Protein AF-A0A9Q1F6H0-F1 (afdb_monomer_lite)

pLDDT: mean 74.39, std 18.31, range [43.69, 97.19]

Sequence (162 aa):
MSTASRCYRTVERERTSVEGHKALSRVLGQGQSEMTEEPSTSRLALPQIPEESLQEKINRLLQEDDTTTTSEKKFTETEKKMIATVWRNVISSGVISKTRIREEAEERKAGKVILDSHGPERVMNRIKYERRKGKHRCVSKSLSIYTAPHQVYTRVVCRRAF

Structure (mmCIF, N/CA/C/O backbone):
data_AF-A0A9Q1F6H0-F1
#
_entry.id   AF-A0A9Q1F6H0-F1
#
loop_
_atom_site.group_PDB
_atom_site.id
_atom_site.type_symbol
_atom_site.label_atom_id
_atom_site.label_alt_id
_atom_site.label_comp_id
_atom_site.label_asym_id
_atom_site.label_entity_id
_atom_site.label_seq_id
_atom_site.pdbx_PDB_ins_code
_atom_site.Cartn_x
_atom_site.Cartn_y
_atom_site.Cartn_z
_atom_site.occupancy
_atom_site.B_iso_or_equiv
_atom_site.auth_seq_id
_atom_site.auth_comp_id
_atom_site.auth_asym_id
_atom_site.auth_atom_id
_atom_site.pdbx_PDB_model_num
ATOM 1 N N . MET A 1 1 ? -20.444 -16.380 24.106 1.00 52.81 1 MET A N 1
ATOM 2 C CA . MET A 1 1 ? -20.223 -17.141 22.852 1.00 52.81 1 MET A CA 1
ATOM 3 C C . MET A 1 1 ? -18.911 -17.893 22.984 1.00 52.81 1 MET A C 1
ATOM 5 O O . MET A 1 1 ? -17.888 -17.246 23.162 1.00 52.81 1 MET A O 1
ATOM 9 N N . SER A 1 2 ? -18.952 -19.225 22.972 1.00 64.44 2 SER A N 1
ATOM 10 C CA . SER A 1 2 ? -17.762 -20.076 23.119 1.00 64.44 2 SER A CA 1
ATOM 11 C C . SER A 1 2 ? -16.946 -20.120 21.820 1.00 64.44 2 SER A C 1
ATOM 13 O O . SER A 1 2 ? -17.507 -20.004 20.727 1.00 64.44 2 SER A O 1
ATOM 15 N N . THR A 1 3 ? -15.627 -20.296 21.930 1.00 69.69 3 THR A N 1
ATOM 16 C CA . THR A 1 3 ? -14.706 -20.503 20.798 1.00 69.69 3 THR A CA 1
ATOM 17 C C . THR A 1 3 ? -15.126 -21.693 19.934 1.00 69.69 3 THR A C 1
ATOM 19 O O . THR A 1 3 ? -15.052 -21.605 18.709 1.00 69.69 3 THR A O 1
ATOM 22 N N . ALA A 1 4 ? -15.692 -22.740 20.544 1.00 60.03 4 ALA A N 1
ATOM 23 C CA . ALA A 1 4 ? -16.231 -23.906 19.845 1.00 60.03 4 ALA A CA 1
ATOM 24 C C . ALA A 1 4 ? -17.346 -23.531 18.851 1.00 60.03 4 ALA A C 1
ATOM 26 O O . ALA A 1 4 ? -17.286 -23.903 17.682 1.00 60.03 4 ALA A O 1
ATOM 27 N N . SER A 1 5 ? -18.317 -22.704 19.260 1.00 57.09 5 SER A N 1
ATOM 28 C CA . SER A 1 5 ? -19.407 -22.253 18.376 1.00 57.09 5 SER A CA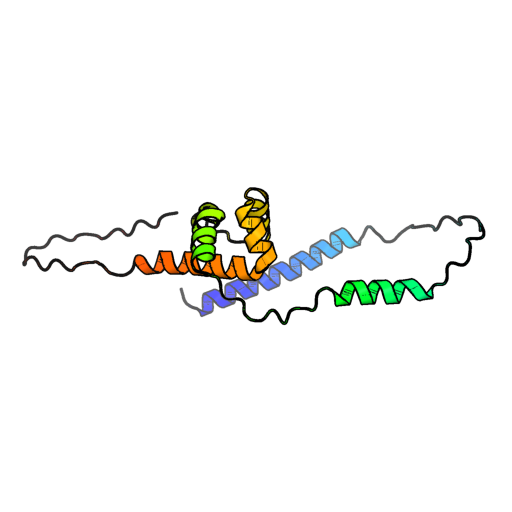 1
ATOM 29 C C . SER A 1 5 ? -18.911 -21.418 17.191 1.00 57.09 5 SER A C 1
ATOM 31 O O . SER A 1 5 ? -19.600 -21.312 16.178 1.00 57.09 5 SER A O 1
ATOM 33 N N . ARG A 1 6 ? -17.727 -20.805 17.307 1.00 53.62 6 ARG A N 1
ATOM 34 C CA . ARG A 1 6 ? -17.112 -20.031 16.226 1.00 53.62 6 ARG A CA 1
ATOM 35 C C . ARG A 1 6 ? -16.487 -20.945 15.169 1.00 53.62 6 A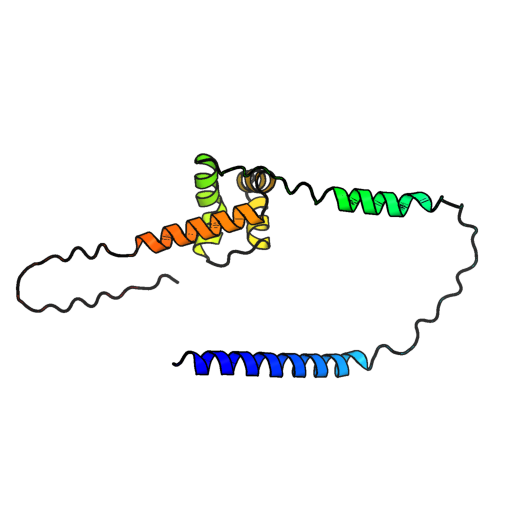RG A C 1
ATOM 37 O O . ARG A 1 6 ? -16.668 -20.663 13.990 1.00 53.62 6 ARG A O 1
ATOM 44 N N . CYS A 1 7 ? -15.842 -22.039 15.586 1.00 63.50 7 CYS A N 1
ATOM 45 C CA . CYS A 1 7 ? -15.267 -23.035 14.675 1.00 63.50 7 CYS A CA 1
ATOM 46 C C . CYS A 1 7 ? -16.336 -23.818 13.898 1.00 63.50 7 CYS A C 1
ATOM 48 O O . CYS A 1 7 ? -16.164 -24.059 12.707 1.00 63.50 7 CYS A O 1
ATOM 50 N N . TYR A 1 8 ? -17.469 -24.163 14.519 1.00 58.56 8 TYR A N 1
ATOM 51 C CA . TYR A 1 8 ? -18.541 -24.874 13.804 1.00 58.56 8 TYR A CA 1
ATOM 52 C C . TYR A 1 8 ? -19.141 -24.038 12.661 1.00 58.56 8 TYR A C 1
ATOM 54 O O . TYR A 1 8 ? -19.343 -24.542 11.559 1.00 58.56 8 TYR A O 1
ATOM 62 N N . ARG A 1 9 ? -19.318 -22.726 12.871 1.00 61.22 9 ARG A N 1
ATOM 63 C CA . ARG A 1 9 ? -19.857 -21.819 11.841 1.00 61.22 9 ARG A CA 1
ATOM 64 C C . ARG A 1 9 ? -18.936 -21.630 10.634 1.00 61.22 9 ARG A C 1
ATOM 66 O O . ARG A 1 9 ? -19.424 -21.329 9.547 1.00 61.22 9 ARG A O 1
ATOM 73 N N . THR A 1 10 ? -17.619 -21.751 10.804 1.00 64.88 10 THR A N 1
ATOM 74 C CA . THR A 1 10 ? -16.676 -21.660 9.678 1.00 64.88 10 THR A CA 1
ATOM 75 C C . THR A 1 10 ? -16.692 -22.927 8.827 1.00 64.88 10 THR A C 1
ATOM 77 O O . THR A 1 10 ? -16.696 -22.820 7.606 1.00 64.88 10 THR A O 1
ATOM 80 N N . VAL A 1 11 ? -16.821 -24.104 9.448 1.00 64.75 11 VAL A N 1
ATOM 81 C CA . VAL A 1 11 ? -16.865 -25.390 8.729 1.00 64.75 11 VAL A CA 1
ATOM 82 C C . VAL A 1 11 ? -18.145 -25.535 7.894 1.00 64.75 11 VAL A C 1
ATOM 84 O O . VAL A 1 11 ? -18.088 -25.985 6.751 1.00 64.75 11 VAL A O 1
ATOM 87 N N . GLU A 1 12 ? -19.300 -25.101 8.407 1.00 64.56 12 GLU A N 1
ATOM 88 C CA . GLU A 1 12 ? -20.559 -25.119 7.639 1.00 64.56 12 GLU A CA 1
ATOM 89 C C . GLU A 1 12 ? -20.528 -24.175 6.424 1.00 64.56 12 GLU A C 1
ATOM 91 O O . GLU A 1 12 ? -21.061 -24.502 5.359 1.00 64.56 12 GLU A O 1
ATOM 96 N N . ARG A 1 13 ? -19.847 -23.025 6.539 1.00 69.19 13 ARG A N 1
ATOM 97 C CA . ARG A 1 13 ? -19.651 -22.097 5.411 1.00 69.19 13 ARG A CA 1
ATOM 98 C C . ARG A 1 13 ? -18.757 -22.675 4.320 1.00 69.19 13 ARG A C 1
ATOM 100 O O . ARG A 1 13 ? -19.030 -22.463 3.143 1.00 69.19 13 ARG A O 1
ATOM 107 N N . GLU A 1 14 ? -17.703 -23.398 4.685 1.00 69.19 14 GLU A N 1
ATOM 108 C CA . GLU A 1 14 ? -16.827 -24.030 3.694 1.00 69.19 14 GLU A CA 1
ATOM 109 C C . GLU A 1 14 ? -17.545 -25.158 2.948 1.00 69.19 14 GLU A C 1
ATOM 111 O O . GLU A 1 14 ? -17.470 -25.216 1.721 1.00 69.19 14 GLU A O 1
ATOM 116 N N . ARG A 1 15 ? -18.324 -25.993 3.652 1.00 76.94 15 ARG A N 1
ATOM 117 C CA . ARG A 1 15 ? -19.117 -27.060 3.015 1.00 76.94 15 ARG A CA 1
ATOM 118 C C . ARG A 1 15 ? -20.127 -26.513 2.008 1.00 76.94 15 ARG A C 1
ATOM 120 O O . ARG A 1 15 ? -20.150 -26.957 0.863 1.00 76.94 15 ARG A O 1
ATOM 127 N N . THR A 1 16 ? -20.896 -25.502 2.408 1.00 82.75 16 THR A N 1
ATOM 128 C CA . THR A 1 16 ? -21.901 -24.872 1.533 1.00 82.75 16 THR A CA 1
ATOM 129 C C . THR A 1 16 ? -21.272 -24.153 0.333 1.00 82.75 16 THR A C 1
ATOM 131 O O . THR A 1 16 ? -21.835 -24.183 -0.760 1.00 82.75 16 THR A O 1
ATOM 134 N N . SER A 1 17 ? -20.075 -23.575 0.488 1.00 80.88 17 SER A N 1
ATOM 135 C CA . SER A 1 17 ? -19.323 -22.956 -0.614 1.00 80.88 17 SER A CA 1
ATOM 136 C C . SER A 1 17 ? -18.864 -23.981 -1.662 1.00 80.88 17 SER A C 1
ATOM 138 O O . SER A 1 17 ? -19.041 -23.771 -2.864 1.00 80.88 17 SER A O 1
ATOM 140 N N . VAL A 1 18 ? -18.326 -25.125 -1.221 1.00 76.88 18 VAL A N 1
ATOM 141 C CA . VAL A 1 18 ? -17.864 -26.195 -2.124 1.00 76.88 18 VAL A CA 1
ATOM 142 C C . VAL A 1 18 ? -19.033 -26.831 -2.880 1.00 76.88 18 VAL A C 1
ATOM 144 O O . VAL A 1 18 ? -18.920 -27.098 -4.078 1.00 76.88 18 VAL A O 1
ATOM 147 N N . GLU A 1 19 ? -20.166 -27.054 -2.211 1.00 83.19 19 GLU A N 1
ATOM 148 C CA . GLU A 1 19 ? -21.383 -27.566 -2.853 1.00 83.19 19 GLU A CA 1
ATOM 149 C C . GLU A 1 19 ? -21.955 -26.571 -3.871 1.00 83.19 19 GLU A C 1
ATOM 151 O O . GLU A 1 19 ? -22.278 -26.967 -4.993 1.00 83.19 19 GLU A O 1
ATOM 156 N N . GLY A 1 20 ? -21.986 -25.277 -3.535 1.00 85.81 20 GLY A N 1
ATOM 157 C CA . GLY A 1 20 ? -22.416 -24.218 -4.449 1.00 85.81 20 GLY A CA 1
ATOM 158 C C . GLY A 1 20 ? -21.538 -24.116 -5.699 1.00 85.81 20 GLY A C 1
ATOM 159 O O . GLY A 1 20 ? -22.057 -24.030 -6.812 1.00 85.81 20 GLY A O 1
ATOM 160 N N . HIS A 1 21 ? -20.213 -24.204 -5.546 1.00 81.12 21 HIS A N 1
ATOM 161 C CA . HIS A 1 21 ? -19.297 -24.184 -6.687 1.00 81.12 21 HIS A CA 1
ATOM 162 C C . HIS A 1 21 ? -19.490 -25.402 -7.602 1.00 81.12 21 HIS A C 1
ATOM 164 O O . HIS A 1 21 ? -19.582 -25.246 -8.817 1.00 81.12 21 HIS A O 1
ATOM 170 N N . LYS A 1 22 ? -19.646 -26.609 -7.036 1.00 81.25 22 LYS A N 1
ATOM 171 C CA . LYS A 1 22 ? -19.945 -27.819 -7.823 1.00 81.25 22 LYS A CA 1
ATOM 172 C C . LYS A 1 22 ? -21.272 -27.711 -8.576 1.00 81.25 22 LYS A C 1
ATOM 174 O O . LYS A 1 22 ? -21.352 -28.171 -9.713 1.00 81.25 22 LYS A O 1
ATOM 179 N N . ALA A 1 23 ? -22.300 -27.122 -7.964 1.00 85.94 23 ALA A N 1
ATOM 180 C CA . ALA A 1 23 ? -23.588 -26.902 -8.615 1.00 85.94 23 ALA A CA 1
ATOM 181 C C . ALA A 1 23 ? -23.468 -25.915 -9.788 1.00 85.94 23 ALA A C 1
ATOM 183 O O . ALA A 1 23 ? -23.945 -26.210 -10.882 1.00 85.94 23 ALA A O 1
ATOM 184 N N . LEU A 1 24 ? -22.760 -24.797 -9.597 1.00 83.69 24 LEU A N 1
ATOM 185 C CA . LEU A 1 24 ? -22.513 -23.811 -10.655 1.00 83.69 24 LEU A CA 1
ATOM 186 C C . LEU A 1 24 ? -21.705 -24.393 -11.819 1.00 83.69 24 LEU A C 1
ATOM 188 O O . LEU A 1 24 ? -22.065 -24.174 -12.973 1.00 83.69 24 LEU A O 1
ATOM 192 N N . SER A 1 25 ? -20.673 -25.191 -11.539 1.00 80.19 25 SER A N 1
ATOM 193 C CA . SER A 1 25 ? -19.884 -25.843 -12.590 1.00 80.19 25 SER A CA 1
ATOM 194 C C . SER A 1 25 ? -20.701 -26.845 -13.409 1.00 80.19 25 SER A C 1
ATOM 196 O O . SER A 1 25 ? -20.442 -26.993 -14.598 1.00 80.19 25 SER A O 1
ATOM 198 N N . ARG A 1 26 ? -21.717 -27.503 -12.828 1.00 82.31 26 ARG A N 1
ATOM 199 C CA . ARG A 1 26 ? -22.641 -28.356 -13.602 1.00 82.31 26 ARG A CA 1
ATOM 200 C C . ARG A 1 26 ? -23.550 -27.541 -14.517 1.00 82.31 26 ARG A C 1
ATOM 202 O O . ARG A 1 26 ? -23.740 -27.934 -15.660 1.00 82.31 26 ARG A O 1
ATOM 209 N N . VAL A 1 27 ? -24.080 -26.420 -14.026 1.00 83.25 27 VAL A N 1
ATOM 210 C CA . VAL A 1 27 ? -24.973 -25.544 -14.805 1.00 83.25 27 VAL A CA 1
ATOM 211 C C . VAL A 1 27 ? -24.225 -24.883 -15.965 1.00 83.25 27 VAL A C 1
ATOM 213 O O . VAL A 1 27 ? -24.758 -24.793 -17.064 1.00 83.25 27 VAL A O 1
ATOM 216 N N . LEU A 1 28 ? -22.982 -24.451 -15.741 1.00 78.56 28 LEU A N 1
ATOM 217 C CA . LEU A 1 28 ? -22.178 -23.772 -16.761 1.00 78.56 28 LEU A CA 1
ATOM 218 C C . LEU A 1 28 ? -21.431 -24.745 -17.690 1.00 78.56 28 LEU A C 1
ATOM 220 O O . LEU A 1 28 ? -21.179 -24.414 -18.844 1.00 78.56 28 LEU A O 1
ATOM 224 N N . GLY A 1 29 ? -21.090 -25.946 -17.214 1.00 66.12 29 GLY A N 1
ATOM 225 C CA . GLY A 1 29 ? -20.321 -26.939 -17.970 1.00 66.12 29 GLY A CA 1
ATOM 226 C C . GLY A 1 29 ? -21.120 -27.744 -19.000 1.00 66.12 29 GLY A C 1
ATOM 227 O O . GLY A 1 29 ? -20.518 -28.410 -19.834 1.00 66.12 29 GLY A O 1
ATOM 228 N N . GLN A 1 30 ? -22.456 -27.686 -18.986 1.00 59.78 30 GLN A N 1
ATOM 229 C CA . GLN A 1 30 ? -23.304 -28.420 -19.940 1.00 59.78 30 GLN A CA 1
ATOM 230 C C . GLN A 1 30 ? -23.449 -27.745 -21.320 1.00 59.78 30 GLN A C 1
ATOM 232 O O . GLN A 1 30 ? -24.178 -28.262 -22.159 1.00 59.78 30 GLN A O 1
ATOM 237 N N . GLY A 1 31 ? -22.758 -26.627 -21.585 1.00 57.44 31 GLY A N 1
ATOM 238 C CA . GLY A 1 31 ? -22.948 -25.831 -22.808 1.00 57.44 31 GLY A CA 1
ATOM 239 C C . GLY A 1 31 ? -21.741 -25.652 -23.739 1.00 57.44 31 GLY A C 1
ATOM 240 O O . GLY A 1 31 ? -21.860 -24.883 -24.685 1.00 57.44 31 GLY A O 1
ATOM 241 N N . GLN A 1 32 ? -20.585 -26.286 -23.497 1.00 53.91 32 GLN A N 1
ATOM 242 C CA . GLN A 1 32 ? -19.368 -26.077 -24.318 1.00 53.91 32 GLN A CA 1
ATOM 243 C C . GLN A 1 32 ? -18.694 -27.374 -24.783 1.00 53.91 32 GLN A C 1
ATOM 245 O O . GLN A 1 32 ? -17.473 -27.497 -24.803 1.00 53.91 32 GLN A O 1
ATOM 250 N N . SER A 1 33 ? -19.499 -28.355 -25.172 1.00 55.38 33 SER A N 1
ATOM 251 C CA . SER A 1 33 ? -19.033 -29.544 -25.881 1.00 55.38 33 SER A CA 1
ATOM 252 C C . SER A 1 33 ? -19.785 -29.645 -27.201 1.00 55.38 33 SER A C 1
ATOM 254 O O . SER A 1 33 ? -20.614 -30.530 -27.346 1.00 55.38 33 SER A O 1
ATOM 256 N N . GLU A 1 34 ? -19.543 -28.722 -28.131 1.00 60.09 34 GLU A N 1
ATOM 257 C CA . GLU A 1 34 ? -19.660 -29.007 -29.565 1.00 60.09 34 GLU A CA 1
ATOM 258 C C . GLU A 1 34 ? -19.216 -27.809 -30.409 1.00 60.09 34 GLU A C 1
ATOM 260 O O . GLU A 1 34 ? -19.646 -26.680 -30.196 1.00 60.09 34 GLU A O 1
ATOM 265 N N . MET A 1 35 ? -18.376 -28.123 -31.397 1.00 52.25 35 MET A N 1
ATOM 266 C CA . MET A 1 35 ? -18.006 -27.306 -32.555 1.00 52.25 35 MET A CA 1
ATOM 267 C C . MET A 1 35 ? -17.083 -26.107 -32.312 1.00 52.25 35 MET A C 1
ATOM 269 O O . MET A 1 35 ? -17.492 -24.951 -32.362 1.00 52.25 35 MET A O 1
ATOM 273 N N . THR A 1 36 ? -15.782 -26.391 -32.244 1.00 43.69 36 THR A N 1
ATOM 274 C CA . THR A 1 36 ? -14.819 -25.525 -32.936 1.00 43.69 36 THR A CA 1
ATOM 275 C C . THR A 1 36 ? -14.236 -26.339 -34.081 1.00 43.69 36 THR A C 1
ATOM 277 O O . THR A 1 36 ? -13.250 -27.053 -33.917 1.00 43.69 36 THR A O 1
ATOM 280 N N . GLU A 1 37 ? -14.923 -26.300 -35.223 1.00 49.22 37 GLU A N 1
ATOM 281 C CA . GLU A 1 37 ? -14.344 -26.726 -36.491 1.00 49.22 37 GLU A CA 1
ATOM 282 C C . GLU A 1 37 ? -13.148 -25.824 -36.797 1.00 49.22 37 GLU A C 1
ATOM 284 O O . GLU A 1 37 ? -13.260 -24.597 -36.814 1.00 49.22 37 GLU A O 1
ATOM 289 N N . GLU A 1 38 ? -11.993 -26.443 -37.007 1.00 55.75 38 GLU A N 1
ATOM 290 C CA . GLU A 1 38 ? -10.809 -25.775 -37.524 1.00 55.75 38 GLU A CA 1
ATOM 291 C C . GLU A 1 38 ? -11.053 -25.334 -38.976 1.00 55.75 38 GLU A C 1
ATOM 293 O O . GLU A 1 38 ? -11.236 -26.188 -39.852 1.00 55.75 38 GLU A O 1
ATOM 298 N N . PRO A 1 39 ? -11.000 -24.030 -39.302 1.00 54.97 39 PRO A N 1
ATOM 299 C CA . PRO A 1 39 ? -10.874 -23.625 -40.687 1.00 54.97 39 PRO A CA 1
ATOM 300 C C . PRO A 1 39 ? -9.476 -24.008 -41.178 1.00 54.97 39 PRO A C 1
ATOM 302 O O . PRO A 1 39 ? -8.459 -23.434 -40.778 1.00 54.97 39 PRO A O 1
ATOM 305 N N . SER A 1 40 ? -9.457 -24.983 -42.088 1.00 56.84 40 SER A N 1
ATOM 306 C CA . SER A 1 40 ? -8.309 -25.371 -42.905 1.00 56.84 40 SER A CA 1
ATOM 307 C C . SER A 1 40 ? -7.812 -24.151 -43.678 1.00 56.84 40 SER A C 1
ATOM 309 O O . SER A 1 40 ? -8.279 -23.846 -44.775 1.00 56.84 40 SER A O 1
ATOM 311 N N . THR A 1 41 ? -6.890 -23.410 -43.072 1.00 49.66 41 THR A N 1
ATOM 312 C CA . THR A 1 41 ? -6.331 -22.202 -43.664 1.00 49.66 41 THR A CA 1
ATOM 313 C C . THR A 1 41 ? -5.116 -22.613 -44.488 1.00 49.66 41 THR A C 1
ATOM 315 O O . THR A 1 41 ? -4.123 -23.118 -43.967 1.00 49.66 41 THR A O 1
ATOM 318 N N . SER A 1 42 ? -5.254 -22.449 -45.803 1.00 54.88 42 SER A N 1
ATOM 319 C CA . SER A 1 42 ? -4.245 -22.661 -46.836 1.00 54.88 42 SER A CA 1
ATOM 320 C C . SER A 1 42 ? -2.827 -22.288 -46.409 1.00 54.88 42 SER A C 1
ATOM 322 O O . SER A 1 42 ? -2.552 -21.162 -45.995 1.00 54.88 42 SER A O 1
ATOM 324 N N . ARG A 1 43 ? -1.919 -23.247 -46.624 1.00 52.78 43 ARG A N 1
ATOM 325 C CA . ARG A 1 43 ? -0.460 -23.110 -46.591 1.00 52.78 43 ARG A CA 1
ATOM 326 C C . ARG A 1 43 ? 0.002 -21.903 -47.417 1.00 52.78 43 ARG A C 1
ATOM 328 O O . ARG A 1 43 ? 0.176 -22.008 -48.629 1.00 52.78 43 ARG A O 1
ATOM 335 N N . LEU A 1 44 ? 0.282 -20.793 -46.745 1.00 53.19 44 LEU A N 1
ATOM 336 C CA . LEU A 1 44 ? 1.272 -19.821 -47.194 1.00 53.19 44 LEU A CA 1
ATOM 337 C C . LEU A 1 44 ? 2.565 -20.109 -46.432 1.00 53.19 44 LEU A C 1
ATOM 339 O O . LEU A 1 44 ? 2.568 -20.198 -45.206 1.00 53.19 44 LEU A O 1
ATOM 343 N N . ALA A 1 45 ? 3.645 -20.331 -47.181 1.00 55.88 45 ALA A N 1
ATOM 344 C CA . ALA A 1 45 ? 4.966 -20.625 -46.648 1.00 55.88 45 ALA A CA 1
ATOM 345 C C . ALA A 1 45 ? 5.455 -19.450 -45.788 1.00 55.88 45 ALA A C 1
ATOM 347 O O . ALA A 1 45 ? 5.840 -18.402 -46.306 1.00 55.88 45 ALA A O 1
ATOM 348 N N . LEU A 1 46 ? 5.407 -19.629 -44.467 1.00 52.69 46 LEU A N 1
ATOM 349 C CA . LEU A 1 46 ? 6.025 -18.727 -43.506 1.00 52.69 46 LEU A CA 1
ATOM 350 C C . LEU A 1 46 ? 7.552 -18.907 -43.550 1.00 52.69 46 LEU A C 1
ATOM 352 O O . LEU A 1 46 ? 8.027 -20.047 -43.579 1.00 52.69 46 LEU A O 1
ATOM 356 N N . PRO A 1 47 ? 8.332 -17.812 -43.544 1.00 58.53 47 PRO A N 1
ATOM 357 C CA . PRO A 1 47 ? 9.775 -17.884 -43.377 1.00 58.53 47 PRO A CA 1
ATOM 358 C C . PRO A 1 47 ? 10.095 -18.546 -42.033 1.00 58.53 47 PRO A C 1
ATOM 360 O O . PRO A 1 47 ? 9.522 -18.183 -41.006 1.00 58.53 47 PRO A O 1
ATOM 363 N N . GLN A 1 48 ? 11.000 -19.526 -42.047 1.00 55.00 48 GLN A N 1
ATOM 364 C CA . GLN A 1 48 ? 11.518 -20.173 -40.843 1.00 55.00 48 GLN A CA 1
ATOM 365 C C . GLN A 1 48 ? 12.242 -19.128 -39.986 1.00 55.00 48 GLN A C 1
ATOM 367 O O . GLN A 1 48 ? 13.392 -18.777 -40.246 1.00 55.00 48 GLN A O 1
ATOM 372 N N . ILE A 1 49 ? 11.548 -18.603 -38.979 1.00 63.69 49 ILE A N 1
ATOM 373 C CA . ILE A 1 49 ? 12.165 -17.831 -37.904 1.00 63.69 49 ILE A CA 1
ATOM 374 C C . ILE A 1 49 ? 12.723 -18.867 -36.917 1.00 63.69 49 ILE A C 1
ATOM 376 O O . ILE A 1 49 ? 11.959 -19.725 -36.476 1.00 63.69 49 ILE A O 1
ATOM 380 N N . PRO A 1 50 ? 14.027 -18.841 -36.592 1.00 63.97 50 PRO A N 1
ATOM 381 C CA . PRO A 1 50 ? 14.636 -19.830 -35.709 1.00 63.97 50 PRO A CA 1
ATOM 382 C C . PRO A 1 50 ? 13.948 -19.829 -34.333 1.00 63.97 50 PRO A C 1
ATOM 384 O O . PRO A 1 50 ? 13.928 -18.814 -33.635 1.00 63.97 50 PRO A O 1
ATOM 387 N N . GLU A 1 51 ? 13.379 -20.977 -33.953 1.00 64.00 51 GLU A N 1
ATOM 388 C CA . GLU A 1 51 ? 12.611 -21.189 -32.712 1.00 64.00 51 GLU A CA 1
ATOM 389 C C . GLU A 1 51 ? 13.457 -21.075 -31.429 1.00 64.00 51 GLU A C 1
ATOM 391 O O . GLU A 1 51 ? 12.916 -21.045 -30.324 1.00 64.00 51 GLU A O 1
ATOM 396 N N . GLU A 1 52 ? 14.777 -20.924 -31.542 1.00 59.91 52 GLU A N 1
ATOM 397 C CA . GLU A 1 52 ? 15.693 -20.897 -30.395 1.00 59.91 52 GLU A CA 1
ATOM 398 C C . GLU A 1 52 ? 15.619 -19.612 -29.539 1.00 59.91 52 GLU A C 1
ATOM 400 O O . GLU A 1 52 ? 16.235 -19.542 -28.481 1.00 59.91 52 GLU A O 1
ATOM 405 N N . SER A 1 53 ? 14.830 -18.596 -29.918 1.00 63.09 53 SER A N 1
ATOM 406 C CA . SER A 1 53 ? 14.822 -17.296 -29.218 1.00 63.09 53 SER A CA 1
ATOM 407 C C . SER A 1 53 ? 13.699 -17.099 -28.183 1.00 63.09 53 SER A C 1
ATOM 409 O O . SER A 1 53 ? 13.801 -16.210 -27.334 1.00 63.09 53 SER A O 1
ATOM 411 N N . LEU A 1 54 ? 12.622 -17.893 -28.200 1.00 69.19 54 LEU A N 1
ATOM 412 C CA . LEU A 1 54 ? 11.465 -17.639 -27.321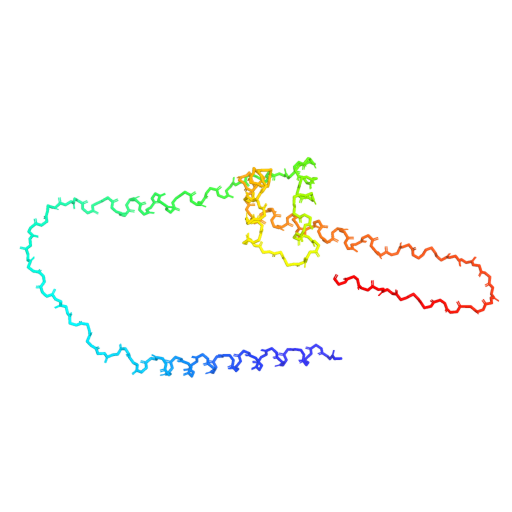 1.00 69.19 54 LEU A CA 1
ATOM 413 C C . LEU A 1 54 ? 11.687 -18.113 -25.880 1.00 69.19 54 LEU A C 1
ATOM 415 O O . LEU A 1 54 ? 11.363 -17.378 -24.945 1.00 69.19 54 LEU A O 1
ATOM 419 N N . GLN A 1 55 ? 12.305 -19.281 -25.685 1.00 69.75 55 GLN A N 1
ATOM 420 C CA . GLN A 1 55 ? 12.603 -19.804 -24.347 1.00 69.75 55 GLN A CA 1
ATOM 421 C C . GLN A 1 55 ? 13.597 -18.900 -23.597 1.00 69.75 55 GLN A C 1
ATOM 423 O O . GLN A 1 55 ? 13.441 -18.643 -22.405 1.00 69.75 55 GLN A O 1
ATOM 428 N N . GLU A 1 56 ? 14.588 -18.353 -24.307 1.00 74.19 56 GLU A N 1
ATOM 429 C CA . GLU A 1 56 ? 15.577 -17.440 -23.730 1.00 74.19 56 GLU A CA 1
ATOM 430 C C . GLU A 1 56 ? 14.956 -16.082 -23.358 1.00 74.19 56 GLU A C 1
ATOM 432 O O . GLU A 1 56 ? 15.301 -15.498 -22.332 1.00 74.19 56 GLU A O 1
ATOM 437 N N . LYS A 1 57 ? 13.968 -15.607 -24.130 1.00 76.00 57 LYS A N 1
ATOM 438 C CA . LYS A 1 57 ? 13.194 -14.396 -23.807 1.00 76.00 57 LYS A CA 1
ATOM 439 C C . LYS A 1 57 ? 12.304 -14.582 -22.579 1.00 76.00 57 LYS A C 1
ATOM 441 O O . LYS A 1 57 ? 12.207 -13.666 -21.766 1.00 76.00 57 LYS A O 1
ATOM 446 N N . ILE A 1 58 ? 11.696 -15.760 -22.423 1.00 78.56 58 ILE A N 1
ATOM 447 C CA . ILE A 1 58 ? 10.897 -16.114 -21.240 1.00 78.56 58 ILE A CA 1
ATOM 448 C C . ILE A 1 58 ? 11.795 -16.212 -19.999 1.00 78.56 58 ILE A C 1
ATOM 450 O O . ILE A 1 58 ? 11.450 -15.662 -18.958 1.00 78.56 58 ILE A O 1
ATOM 454 N N . ASN A 1 59 ? 12.980 -16.817 -20.116 1.00 76.62 59 ASN A N 1
ATOM 455 C CA . ASN A 1 59 ? 13.932 -16.908 -19.006 1.00 76.62 59 ASN A CA 1
ATOM 456 C C . ASN A 1 59 ? 14.508 -15.540 -18.605 1.00 76.62 59 ASN A C 1
ATOM 458 O O . ASN A 1 59 ? 14.695 -15.293 -17.417 1.00 76.62 59 ASN A O 1
ATOM 462 N N . ARG A 1 60 ? 14.727 -14.624 -19.562 1.00 73.19 60 ARG A N 1
ATOM 463 C CA . ARG A 1 60 ? 15.108 -13.231 -19.260 1.00 73.19 60 ARG A CA 1
ATOM 464 C C . ARG A 1 60 ? 13.980 -12.459 -18.572 1.00 73.19 60 ARG A C 1
ATOM 466 O O . ARG A 1 60 ? 14.251 -11.748 -17.617 1.00 73.19 60 ARG A O 1
ATOM 473 N N . LEU A 1 61 ? 12.727 -12.652 -18.994 1.00 68.94 61 LEU A N 1
ATOM 474 C CA . LEU A 1 61 ? 11.562 -12.040 -18.339 1.00 68.94 61 LEU A CA 1
ATOM 475 C C . LEU A 1 61 ? 11.307 -12.593 -16.928 1.00 68.94 61 LEU A C 1
ATOM 477 O O . LEU A 1 61 ? 10.836 -11.858 -16.071 1.00 68.94 61 LEU A O 1
ATOM 481 N N . LEU A 1 62 ? 11.639 -13.860 -16.669 1.00 65.00 62 LEU A N 1
ATOM 482 C CA . LEU A 1 62 ? 11.510 -14.473 -15.342 1.00 65.00 62 LEU A CA 1
ATOM 483 C C . LEU A 1 62 ? 12.682 -14.144 -14.400 1.00 65.00 62 LEU A C 1
ATOM 485 O O . LEU A 1 62 ? 12.519 -14.241 -13.188 1.00 65.00 62 LEU A O 1
ATOM 489 N N . GLN A 1 63 ? 13.848 -13.741 -14.920 1.00 58.59 63 GLN A N 1
ATOM 490 C CA . GLN A 1 63 ? 15.014 -13.379 -14.101 1.00 58.59 63 GLN A CA 1
ATOM 491 C C . GLN A 1 63 ? 14.984 -11.946 -13.547 1.00 58.59 63 GLN A C 1
ATOM 493 O O . GLN A 1 63 ? 15.730 -11.654 -12.612 1.00 58.59 63 GLN A O 1
ATOM 498 N N . GLU A 1 64 ? 14.136 -11.054 -14.064 1.00 55.94 64 GLU A N 1
ATOM 499 C CA . GLU A 1 64 ? 14.083 -9.660 -13.589 1.00 55.94 64 GLU A CA 1
ATOM 500 C C . GLU A 1 64 ? 13.281 -9.473 -12.286 1.00 55.94 64 GLU A C 1
ATOM 502 O O . GLU A 1 64 ? 13.471 -8.470 -11.596 1.00 55.94 64 GLU A O 1
ATOM 507 N N . ASP A 1 65 ? 12.479 -10.460 -11.872 1.00 53.62 65 ASP A N 1
ATOM 508 C CA . ASP A 1 65 ? 11.646 -10.359 -10.662 1.00 53.62 65 ASP A CA 1
ATOM 509 C C . ASP A 1 65 ? 12.316 -10.895 -9.374 1.00 53.62 65 ASP A C 1
ATOM 511 O O . ASP A 1 65 ? 11.807 -10.664 -8.274 1.00 53.62 65 ASP A O 1
ATOM 515 N N . ASP A 1 66 ? 13.488 -11.540 -9.466 1.00 48.81 66 ASP A N 1
ATOM 516 C CA . ASP A 1 66 ? 14.132 -12.231 -8.331 1.00 48.81 66 ASP A CA 1
ATOM 517 C C . ASP A 1 66 ? 15.266 -11.451 -7.634 1.00 48.81 66 ASP A C 1
ATOM 519 O O . ASP A 1 66 ? 15.951 -11.973 -6.752 1.00 48.81 66 ASP A O 1
ATOM 523 N N . THR A 1 67 ? 15.431 -10.152 -7.904 1.00 50.22 67 THR A N 1
ATOM 524 C CA . THR A 1 67 ? 16.382 -9.288 -7.160 1.00 50.22 67 THR A CA 1
ATOM 525 C C . THR A 1 67 ? 15.879 -8.880 -5.760 1.00 50.22 67 THR A C 1
ATOM 527 O O . THR A 1 67 ? 16.146 -7.789 -5.253 1.00 50.22 67 THR A O 1
ATOM 530 N N . THR A 1 68 ? 15.176 -9.785 -5.071 1.00 50.16 68 THR A N 1
ATOM 531 C CA . THR A 1 68 ? 14.631 -9.597 -3.714 1.00 50.16 68 THR A CA 1
ATOM 532 C C . THR A 1 68 ? 15.661 -9.702 -2.587 1.00 50.16 68 THR A C 1
ATOM 534 O O . THR A 1 68 ? 15.301 -9.604 -1.412 1.00 50.16 68 THR A O 1
ATOM 537 N N . THR A 1 69 ? 16.960 -9.722 -2.884 1.00 51.78 69 THR A N 1
ATOM 538 C CA . THR A 1 69 ? 17.992 -9.285 -1.928 1.00 51.78 69 THR A CA 1
ATOM 539 C C . THR A 1 69 ? 18.063 -7.756 -1.857 1.00 51.78 69 THR A C 1
ATOM 541 O O . THR A 1 69 ? 19.129 -7.142 -1.842 1.00 51.78 69 THR A O 1
ATOM 544 N N . THR A 1 70 ?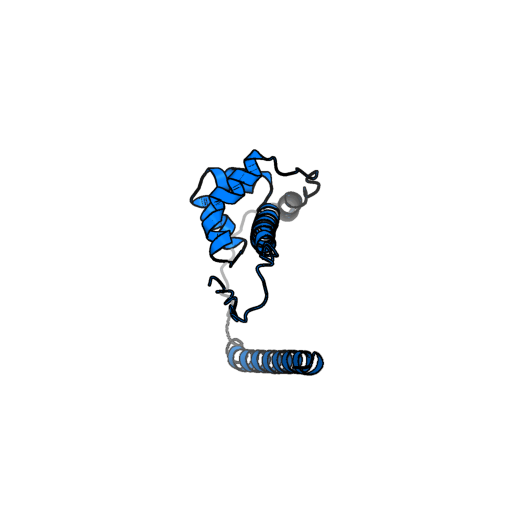 16.900 -7.107 -1.727 1.00 56.53 70 THR A N 1
ATOM 545 C CA . THR A 1 70 ? 16.802 -5.774 -1.135 1.00 56.53 70 THR A CA 1
ATOM 546 C C . THR A 1 70 ? 17.352 -5.868 0.279 1.00 56.53 70 THR A C 1
ATOM 548 O O . THR A 1 70 ? 16.639 -6.239 1.216 1.00 56.53 70 THR A O 1
ATOM 551 N N . SER A 1 71 ? 18.632 -5.521 0.428 1.00 60.66 71 SER A N 1
ATOM 552 C CA . SER A 1 71 ? 19.200 -5.070 1.694 1.00 60.66 71 SER A CA 1
ATOM 553 C C . SER A 1 71 ? 18.140 -4.238 2.409 1.00 60.66 71 SER A C 1
ATOM 555 O O . SER A 1 71 ? 17.460 -3.426 1.778 1.00 60.66 71 SER A O 1
ATOM 557 N N . GLU A 1 72 ? 17.892 -4.526 3.687 1.00 74.94 72 GLU A N 1
ATOM 558 C CA . GLU A 1 72 ? 16.748 -3.990 4.417 1.00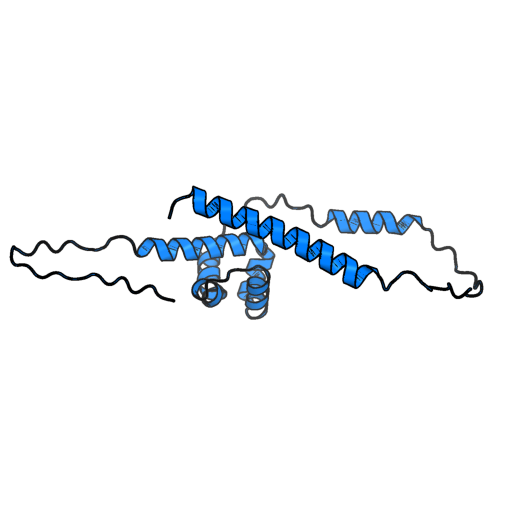 74.94 72 GLU A CA 1
ATOM 559 C C . GLU A 1 72 ? 16.814 -2.459 4.520 1.00 74.94 72 GLU A C 1
ATOM 561 O O . GLU A 1 72 ? 17.207 -1.893 5.540 1.00 74.94 72 GLU A O 1
ATOM 566 N N . LYS A 1 73 ? 16.408 -1.754 3.462 1.00 86.44 73 LYS A N 1
ATOM 567 C CA . LYS A 1 73 ? 16.424 -0.302 3.433 1.00 86.44 73 LYS A CA 1
ATOM 568 C C . LYS A 1 73 ? 15.373 0.148 4.430 1.00 86.44 73 LYS A C 1
ATOM 570 O O . LYS A 1 73 ? 14.176 -0.066 4.230 1.00 86.44 73 LYS A O 1
ATOM 575 N N . LYS A 1 74 ? 15.829 0.653 5.573 1.00 92.81 74 LYS A N 1
ATOM 576 C CA . LYS A 1 74 ? 14.958 1.177 6.622 1.00 92.81 74 LYS A CA 1
ATOM 577 C C . LYS A 1 74 ? 14.378 2.498 6.132 1.00 92.81 74 LYS A C 1
ATOM 579 O O . LYS A 1 74 ? 15.089 3.302 5.538 1.00 92.81 74 LYS A O 1
ATOM 584 N N . PHE A 1 75 ? 13.100 2.733 6.415 1.00 95.31 75 PHE A N 1
ATOM 585 C CA . PHE A 1 75 ? 12.479 4.026 6.142 1.00 95.31 75 PHE A CA 1
ATOM 586 C C . PHE A 1 75 ? 13.169 5.124 6.955 1.00 95.31 75 PHE A C 1
ATOM 588 O O . PHE A 1 75 ? 13.267 5.035 8.186 1.00 95.31 75 PHE A O 1
ATOM 595 N N . THR A 1 76 ? 13.594 6.172 6.266 1.00 96.31 76 THR A N 1
ATOM 596 C CA . THR A 1 76 ? 14.077 7.418 6.860 1.00 96.31 76 THR A CA 1
ATOM 597 C C . THR A 1 76 ? 12.938 8.141 7.586 1.00 96.31 76 THR A C 1
ATOM 599 O O . THR A 1 76 ? 11.753 7.888 7.358 1.00 96.31 76 THR A O 1
ATOM 602 N N . GLU A 1 77 ? 13.265 9.040 8.515 1.00 96.12 77 GLU A N 1
ATOM 603 C CA . GLU A 1 77 ? 12.236 9.743 9.294 1.00 96.12 77 GLU A CA 1
ATOM 604 C C . GLU A 1 77 ? 11.374 10.676 8.427 1.00 96.12 77 GLU A C 1
ATOM 606 O O . GLU A 1 77 ? 10.174 10.824 8.665 1.00 96.12 77 GLU A O 1
ATOM 611 N N . THR A 1 78 ? 11.965 11.254 7.381 1.00 96.38 78 THR A N 1
ATOM 612 C CA . THR A 1 78 ? 11.263 12.069 6.384 1.00 96.38 78 THR A CA 1
ATOM 613 C C . THR A 1 78 ? 10.262 11.228 5.593 1.00 96.38 78 THR A C 1
ATOM 615 O O . THR A 1 78 ? 9.095 11.607 5.508 1.00 96.38 78 THR A O 1
ATOM 618 N N . GLU A 1 79 ? 10.659 10.045 5.115 1.00 96.62 79 GLU A N 1
ATOM 619 C CA . GLU A 1 79 ? 9.761 9.105 4.430 1.00 96.62 79 GLU A CA 1
ATOM 620 C C . GLU A 1 79 ? 8.596 8.671 5.317 1.00 96.62 79 GLU A C 1
ATOM 622 O O . GLU A 1 79 ? 7.460 8.639 4.856 1.00 96.62 79 GLU A O 1
ATOM 627 N N . LYS A 1 80 ? 8.824 8.394 6.607 1.00 96.00 80 LYS A N 1
ATOM 628 C CA . LYS A 1 80 ? 7.730 8.034 7.529 1.00 96.00 80 LYS A CA 1
ATOM 629 C C . LYS A 1 80 ? 6.698 9.154 7.651 1.00 96.00 80 LYS A C 1
ATOM 631 O O . LYS A 1 80 ? 5.498 8.881 7.623 1.00 96.00 80 LYS A O 1
ATOM 636 N N . LYS A 1 81 ? 7.155 10.407 7.773 1.00 96.25 81 LYS A N 1
ATOM 637 C CA . LYS A 1 81 ? 6.270 11.580 7.812 1.00 96.25 81 LYS A CA 1
ATOM 638 C C . LYS A 1 81 ? 5.506 11.730 6.499 1.00 96.25 81 LYS A C 1
ATOM 640 O O . LYS A 1 81 ? 4.299 11.942 6.547 1.00 96.25 81 LYS A O 1
ATOM 645 N N . MET A 1 82 ? 6.172 11.545 5.356 1.00 96.50 82 MET A N 1
ATOM 646 C CA . MET A 1 82 ? 5.512 11.549 4.046 1.00 96.50 82 MET A CA 1
ATOM 647 C C . MET A 1 82 ? 4.468 10.438 3.928 1.00 96.50 82 MET A C 1
ATOM 649 O O . MET A 1 82 ? 3.364 10.688 3.463 1.00 96.50 82 MET A O 1
ATOM 653 N N . ILE A 1 83 ? 4.761 9.226 4.401 1.00 96.75 83 ILE A N 1
ATOM 654 C CA . ILE A 1 83 ? 3.802 8.117 4.360 1.00 96.75 83 ILE A CA 1
ATOM 655 C C . ILE A 1 83 ? 2.545 8.462 5.170 1.00 96.75 83 ILE A C 1
ATOM 657 O O . ILE A 1 83 ? 1.423 8.230 4.719 1.00 96.75 83 ILE A O 1
ATOM 661 N N . ALA A 1 84 ? 2.719 9.065 6.347 1.00 95.88 84 ALA A N 1
ATOM 662 C CA . ALA A 1 84 ? 1.607 9.483 7.194 1.00 95.88 84 ALA A CA 1
ATOM 663 C C . ALA A 1 84 ? 0.778 10.641 6.599 1.00 95.88 84 ALA A C 1
ATOM 665 O O . ALA A 1 84 ? -0.409 10.757 6.914 1.00 95.88 84 ALA A O 1
ATOM 666 N N . THR A 1 85 ? 1.368 11.510 5.767 1.00 96.44 85 THR A N 1
ATOM 667 C CA . THR A 1 85 ? 0.656 12.627 5.118 1.00 96.44 85 THR A CA 1
ATOM 668 C C . THR A 1 85 ? 0.001 12.228 3.798 1.00 96.44 85 THR A C 1
ATOM 670 O O . THR A 1 85 ? -1.144 12.611 3.556 1.00 96.44 85 THR A O 1
ATOM 673 N N . VAL A 1 86 ? 0.694 11.447 2.964 1.00 97.06 86 VAL A N 1
ATOM 674 C CA . VAL A 1 86 ? 0.212 10.964 1.662 1.00 97.06 86 VAL A CA 1
ATOM 675 C C . VAL A 1 86 ? -0.976 10.029 1.862 1.00 97.06 86 VAL A C 1
ATOM 677 O O . VAL A 1 86 ? -2.083 10.364 1.459 1.00 97.06 86 VAL A O 1
ATOM 680 N N . TRP A 1 87 ? -0.801 8.932 2.601 1.00 97.00 87 TRP A N 1
ATOM 681 C CA . TRP A 1 87 ? -1.839 7.908 2.766 1.00 97.00 87 TRP A CA 1
ATOM 682 C C . TRP A 1 87 ? -2.731 8.130 3.995 1.00 97.00 87 TRP A C 1
ATOM 684 O O . TRP A 1 87 ? -3.295 7.180 4.544 1.00 97.00 87 TRP A O 1
ATOM 694 N N . ARG A 1 88 ? -2.900 9.384 4.436 1.00 95.56 88 ARG A N 1
ATOM 695 C CA . ARG A 1 88 ? -3.767 9.729 5.578 1.00 95.56 88 ARG A CA 1
ATOM 696 C C . ARG A 1 88 ? -5.195 9.207 5.383 1.00 95.56 88 ARG A C 1
ATOM 698 O O . ARG A 1 88 ? -5.758 8.639 6.317 1.00 95.56 88 ARG A O 1
ATOM 705 N N . ASN A 1 89 ? -5.736 9.345 4.172 1.00 95.56 89 ASN A N 1
ATOM 706 C CA . ASN A 1 89 ? -7.088 8.909 3.804 1.00 95.56 89 ASN A CA 1
ATOM 707 C C . ASN A 1 89 ? -7.241 7.378 3.853 1.00 95.56 89 ASN A C 1
ATOM 709 O O . ASN A 1 89 ? -8.251 6.834 4.308 1.00 95.56 89 ASN A O 1
ATOM 713 N N . VAL A 1 90 ? -6.205 6.652 3.431 1.00 96.00 90 VAL A N 1
ATOM 714 C CA . VAL A 1 90 ? -6.171 5.183 3.493 1.00 96.00 90 VAL A CA 1
ATOM 715 C C . VAL A 1 90 ? -6.079 4.705 4.948 1.00 96.00 90 VAL A C 1
ATOM 717 O O . VAL A 1 90 ? -6.742 3.742 5.337 1.00 96.00 90 VAL A O 1
ATOM 720 N N . ILE A 1 91 ? -5.310 5.407 5.788 1.00 95.12 91 ILE A N 1
ATOM 721 C CA . ILE A 1 91 ? -5.201 5.109 7.224 1.00 95.12 91 ILE A CA 1
ATOM 722 C C . ILE A 1 91 ? -6.539 5.339 7.939 1.00 95.12 91 ILE A C 1
ATOM 724 O O . ILE A 1 91 ? -6.937 4.486 8.742 1.00 95.12 91 ILE A O 1
ATOM 728 N N . SER A 1 92 ? -7.219 6.457 7.656 1.00 92.69 92 SER A N 1
ATOM 729 C CA . SER A 1 92 ? -8.485 6.830 8.301 1.00 92.69 92 SER A CA 1
ATOM 730 C C . SER A 1 92 ? -9.644 5.936 7.867 1.00 92.69 92 SER A C 1
ATOM 732 O O . SER A 1 92 ? -10.342 5.406 8.724 1.00 92.69 92 SER A O 1
ATOM 734 N N . SER A 1 93 ? -9.796 5.681 6.565 1.00 93.06 93 SER A N 1
ATOM 735 C CA . SER A 1 93 ? -10.870 4.825 6.031 1.00 93.06 93 SER A CA 1
ATOM 736 C C . SER A 1 93 ? -10.769 3.362 6.473 1.00 93.06 93 SER A C 1
ATOM 738 O O . SER A 1 93 ? -11.753 2.631 6.501 1.00 93.06 93 SER A O 1
ATOM 740 N N . GLY A 1 94 ? -9.564 2.900 6.812 1.00 89.50 94 GLY A N 1
ATOM 741 C CA . GLY A 1 94 ? -9.346 1.609 7.445 1.00 89.50 94 GLY A CA 1
ATOM 742 C C . GLY A 1 94 ? -9.347 0.387 6.525 1.00 89.50 94 GLY A C 1
ATOM 743 O O . GLY A 1 94 ? -8.993 -0.700 6.997 1.00 89.50 94 GLY A O 1
ATOM 744 N N . VAL A 1 95 ? -9.655 0.549 5.242 1.00 94.81 95 VAL A N 1
ATOM 745 C CA . VAL A 1 95 ? -9.447 -0.477 4.213 1.00 94.81 95 VAL A CA 1
ATOM 746 C C . VAL A 1 95 ? -8.096 -0.216 3.554 1.00 94.81 95 VAL A C 1
ATOM 748 O O . VAL A 1 95 ? -7.944 0.739 2.794 1.00 94.81 95 VAL A O 1
ATOM 751 N N . ILE A 1 96 ? -7.109 -1.053 3.884 1.00 96.75 96 ILE A N 1
ATOM 752 C CA . ILE A 1 96 ? -5.734 -0.951 3.382 1.00 96.75 96 ILE A CA 1
ATOM 753 C C . ILE A 1 96 ? -5.509 -2.092 2.382 1.00 96.75 96 ILE A C 1
ATOM 755 O O . ILE A 1 96 ? -5.366 -3.243 2.799 1.00 96.75 96 ILE A O 1
ATOM 759 N N . SER A 1 97 ? -5.466 -1.775 1.086 1.00 96.69 97 SER A N 1
ATOM 760 C CA . SER A 1 97 ? -5.185 -2.715 -0.009 1.00 96.69 97 SER A CA 1
ATOM 761 C C . SER A 1 97 ? -4.041 -2.208 -0.892 1.00 96.69 97 SER A C 1
ATOM 763 O O . SER A 1 97 ? -3.757 -1.011 -0.929 1.00 96.69 97 SER A O 1
ATOM 765 N N . LYS A 1 98 ? -3.384 -3.121 -1.621 1.00 96.44 98 LYS A N 1
ATOM 766 C CA . LYS A 1 98 ? -2.308 -2.766 -2.564 1.00 96.44 98 LYS A CA 1
ATOM 767 C C . LYS A 1 98 ? -2.807 -1.863 -3.693 1.00 96.44 98 LYS A C 1
ATOM 769 O O . LYS A 1 98 ? -2.117 -0.915 -4.044 1.00 96.44 98 LYS A O 1
ATOM 774 N N . THR A 1 99 ? -3.999 -2.154 -4.219 1.00 96.75 99 THR A N 1
ATOM 775 C CA . THR A 1 99 ? -4.643 -1.387 -5.297 1.00 96.75 99 THR A CA 1
ATOM 776 C C . THR A 1 99 ? -4.822 0.070 -4.894 1.00 96.75 99 THR A C 1
ATOM 778 O O . THR A 1 99 ? -4.267 0.956 -5.528 1.00 96.75 99 THR A O 1
ATOM 781 N N . ARG A 1 100 ? -5.436 0.303 -3.733 1.00 96.62 100 ARG A N 1
ATOM 782 C CA . ARG A 1 100 ? -5.692 1.647 -3.215 1.00 96.62 100 ARG A CA 1
ATOM 783 C C . ARG A 1 100 ? -4.419 2.432 -2.904 1.00 96.62 100 ARG A C 1
ATOM 785 O O . ARG A 1 100 ? -4.385 3.647 -3.044 1.00 96.62 100 ARG A O 1
ATOM 792 N N . ILE A 1 101 ? -3.364 1.745 -2.458 1.00 96.88 101 ILE A N 1
ATOM 793 C CA . ILE A 1 101 ? -2.058 2.377 -2.230 1.00 96.88 101 ILE A CA 1
ATOM 794 C C . ILE A 1 101 ? -1.447 2.848 -3.553 1.00 96.88 101 ILE A C 1
ATOM 796 O O . ILE A 1 101 ? -0.866 3.930 -3.558 1.00 96.88 101 ILE A O 1
ATOM 800 N N . ARG A 1 102 ? -1.577 2.067 -4.637 1.00 96.44 102 ARG A N 1
ATOM 801 C CA . ARG A 1 102 ? -1.105 2.449 -5.978 1.00 96.44 102 ARG A CA 1
ATOM 802 C C . ARG A 1 102 ? -1.911 3.616 -6.543 1.00 96.44 102 ARG A C 1
ATOM 804 O O . ARG A 1 102 ? -1.302 4.601 -6.930 1.00 96.44 102 ARG A O 1
ATOM 811 N N . GLU A 1 103 ? -3.238 3.552 -6.474 1.00 96.06 103 GLU A N 1
ATOM 812 C CA . GLU A 1 103 ? -4.135 4.630 -6.927 1.00 96.06 103 GLU A CA 1
ATOM 813 C C . GLU A 1 103 ? -3.804 5.973 -6.243 1.00 96.06 103 GLU A C 1
ATOM 815 O O . GLU A 1 103 ? -3.550 6.974 -6.908 1.00 96.06 103 GLU A O 1
ATOM 820 N N . GLU A 1 104 ? -3.689 5.994 -4.909 1.00 95.75 104 GLU A N 1
ATOM 821 C CA . GLU A 1 104 ? -3.313 7.211 -4.161 1.00 95.75 104 GLU A CA 1
ATOM 822 C C . GLU A 1 104 ? -1.856 7.651 -4.416 1.00 95.75 104 GLU A C 1
ATOM 824 O O . GLU A 1 104 ? -1.515 8.829 -4.285 1.00 95.75 104 GLU A O 1
ATOM 829 N N . ALA A 1 105 ? -0.966 6.717 -4.769 1.00 95.25 105 ALA A N 1
ATOM 830 C CA . ALA A 1 105 ? 0.410 7.038 -5.147 1.00 95.25 105 ALA A CA 1
ATOM 831 C C . ALA A 1 105 ? 0.501 7.650 -6.553 1.00 95.25 105 ALA A C 1
ATOM 833 O O . ALA A 1 105 ? 1.376 8.480 -6.791 1.00 95.25 105 ALA A O 1
ATOM 834 N N . GLU A 1 106 ? -0.384 7.263 -7.471 1.00 95.12 106 GLU A N 1
ATOM 835 C CA . GLU A 1 106 ? -0.483 7.839 -8.815 1.00 95.12 106 GLU A CA 1
ATOM 836 C C . GLU A 1 106 ? -1.013 9.275 -8.765 1.00 95.12 106 GLU A C 1
ATOM 838 O O . GLU A 1 106 ? -0.496 10.145 -9.466 1.00 95.12 106 GLU A O 1
ATOM 843 N N . GLU A 1 107 ? -1.958 9.557 -7.864 1.00 95.75 107 GLU A N 1
ATOM 844 C CA . GLU A 1 107 ? -2.478 10.910 -7.638 1.00 95.75 107 GLU A CA 1
ATOM 845 C C . GLU A 1 107 ? -1.400 11.866 -7.090 1.00 95.75 107 GLU A C 1
ATOM 847 O O . GLU A 1 107 ? -1.375 13.059 -7.407 1.00 95.75 107 GLU A O 1
ATOM 852 N N . ARG A 1 108 ? -0.460 11.358 -6.277 1.00 95.19 108 ARG A N 1
ATOM 853 C CA . ARG A 1 108 ? 0.568 12.172 -5.609 1.00 95.19 108 ARG A CA 1
ATOM 854 C C . ARG A 1 108 ? 1.980 11.743 -5.985 1.00 95.19 108 ARG A C 1
ATOM 856 O O . ARG A 1 108 ? 2.489 10.748 -5.479 1.00 95.19 108 ARG A O 1
ATOM 863 N N . LYS A 1 109 ? 2.702 12.606 -6.713 1.00 94.38 109 LYS A N 1
ATOM 864 C CA . LYS A 1 109 ? 4.108 12.383 -7.129 1.00 94.38 109 LYS A CA 1
ATOM 865 C C . LYS A 1 109 ? 5.032 11.898 -5.999 1.00 94.38 109 LYS A C 1
ATOM 867 O O . LYS A 1 109 ? 5.859 11.022 -6.221 1.00 94.38 109 LYS A O 1
ATOM 872 N N . ALA A 1 110 ? 4.874 12.426 -4.781 1.00 94.56 110 ALA A N 1
ATOM 873 C CA . ALA A 1 110 ? 5.664 12.002 -3.620 1.00 94.56 110 ALA A CA 1
ATOM 874 C C . ALA A 1 110 ? 5.400 10.541 -3.203 1.00 94.56 110 ALA A C 1
ATOM 876 O O . ALA A 1 110 ? 6.318 9.851 -2.768 1.00 94.56 110 ALA A O 1
ATOM 877 N N . GLY A 1 111 ? 4.161 10.061 -3.349 1.00 93.62 111 GLY A N 1
ATOM 878 C CA . GLY A 1 111 ? 3.793 8.674 -3.072 1.00 93.62 111 GLY A CA 1
ATOM 879 C C . GLY A 1 111 ? 4.457 7.707 -4.047 1.00 93.62 111 GLY A C 1
ATOM 880 O O . GLY A 1 111 ? 4.993 6.688 -3.612 1.00 93.62 111 GLY A O 1
ATOM 881 N N . LYS A 1 112 ? 4.507 8.071 -5.335 1.00 96.38 112 LYS A N 1
ATOM 882 C CA . LYS A 1 112 ? 5.174 7.284 -6.379 1.00 96.38 112 LYS A CA 1
ATOM 883 C C . LYS A 1 112 ? 6.661 7.057 -6.085 1.00 96.38 112 LYS A C 1
ATOM 885 O O . LYS A 1 112 ? 7.098 5.915 -6.061 1.00 96.38 112 LYS A O 1
ATOM 890 N N . VAL A 1 113 ? 7.403 8.108 -5.722 1.00 96.25 113 VAL A N 1
ATOM 891 C CA . VAL A 1 113 ? 8.842 8.007 -5.384 1.00 96.25 113 VAL A CA 1
ATOM 892 C C . VAL A 1 113 ? 9.101 7.008 -4.247 1.00 96.25 113 VAL A C 1
ATOM 894 O O . VAL A 1 113 ? 10.054 6.229 -4.291 1.00 96.25 113 VAL A O 1
ATOM 897 N N . ILE A 1 114 ? 8.243 7.007 -3.222 1.00 96.19 114 ILE A N 1
ATOM 898 C CA . ILE A 1 114 ? 8.358 6.087 -2.081 1.00 96.19 114 ILE A CA 1
ATOM 899 C C . ILE A 1 114 ? 8.018 4.654 -2.506 1.00 96.19 114 ILE A C 1
ATOM 901 O O . ILE A 1 114 ? 8.675 3.710 -2.060 1.00 96.19 114 ILE A O 1
ATOM 905 N N . LEU A 1 115 ? 6.993 4.493 -3.349 1.00 95.62 115 LEU A N 1
ATOM 906 C CA . LEU A 1 115 ? 6.557 3.195 -3.853 1.00 95.62 115 LEU A CA 1
ATOM 907 C C . LEU A 1 115 ? 7.639 2.547 -4.724 1.00 95.62 115 LEU A C 1
ATOM 909 O O . LEU A 1 115 ? 7.934 1.374 -4.522 1.00 95.62 115 LEU A O 1
ATOM 913 N N . ASP A 1 116 ? 8.272 3.324 -5.601 1.00 94.94 116 ASP A N 1
ATOM 914 C CA . ASP A 1 116 ? 9.365 2.869 -6.465 1.00 94.94 116 ASP A CA 1
ATOM 915 C C . ASP A 1 116 ? 10.612 2.503 -5.639 1.00 94.94 116 ASP A C 1
ATOM 917 O O . ASP A 1 116 ? 11.316 1.547 -5.946 1.00 94.94 116 ASP A O 1
ATOM 921 N N . SER A 1 117 ? 10.860 3.214 -4.531 1.00 94.50 117 SER A N 1
ATOM 922 C CA . SER A 1 117 ? 12.035 2.984 -3.676 1.00 94.50 117 SER A CA 1
ATOM 923 C C . SER A 1 117 ? 11.938 1.754 -2.765 1.00 94.50 117 SER A C 1
ATOM 925 O O . SER A 1 117 ? 12.961 1.146 -2.455 1.00 94.50 117 SER A O 1
ATOM 927 N N . HIS A 1 118 ? 10.745 1.431 -2.250 1.00 93.62 118 HIS A N 1
ATOM 928 C CA . HIS A 1 118 ? 10.560 0.394 -1.216 1.00 93.62 118 HIS A CA 1
ATOM 929 C C . HIS A 1 118 ? 9.625 -0.743 -1.633 1.00 93.62 118 HIS A C 1
ATOM 931 O O . HIS A 1 118 ? 9.551 -1.760 -0.942 1.00 93.62 118 HIS A O 1
ATOM 937 N N . GLY A 1 119 ? 8.890 -0.571 -2.726 1.00 94.75 119 GLY A N 1
ATOM 938 C CA . GLY A 1 119 ? 7.865 -1.493 -3.183 1.00 94.75 119 GLY A CA 1
ATOM 939 C C . GLY A 1 119 ? 6.529 -1.357 -2.432 1.00 94.75 119 GLY A C 1
ATOM 940 O O . GLY A 1 119 ? 6.464 -0.919 -1.274 1.00 94.75 119 GLY A O 1
ATOM 941 N N . PRO A 1 120 ? 5.421 -1.787 -3.060 1.00 95.12 120 PRO A N 1
ATOM 942 C CA . PRO A 1 120 ? 4.073 -1.615 -2.517 1.00 95.12 120 PRO A CA 1
ATOM 943 C C . PRO A 1 120 ? 3.836 -2.414 -1.225 1.00 95.12 120 PRO A C 1
ATOM 945 O O . PRO A 1 120 ? 3.120 -1.952 -0.336 1.00 95.12 120 PRO A O 1
ATOM 948 N N . GLU A 1 121 ? 4.448 -3.595 -1.084 1.00 95.06 121 GLU A N 1
ATOM 949 C CA . GLU A 1 121 ? 4.281 -4.462 0.093 1.00 95.06 121 GLU A CA 1
ATOM 950 C C . GLU A 1 121 ? 4.841 -3.808 1.365 1.00 95.06 121 GLU A C 1
ATOM 952 O O . GLU A 1 121 ? 4.181 -3.760 2.408 1.00 95.06 121 GLU A O 1
ATOM 957 N N . ARG A 1 122 ? 6.055 -3.247 1.279 1.00 94.62 122 ARG A N 1
ATOM 958 C CA . ARG A 1 122 ? 6.724 -2.605 2.418 1.00 94.62 122 ARG A CA 1
ATOM 959 C C . ARG A 1 122 ? 6.002 -1.333 2.835 1.00 94.62 122 ARG A C 1
ATOM 961 O O . ARG A 1 122 ? 5.779 -1.125 4.030 1.00 94.62 122 ARG A O 1
ATOM 968 N N . VAL A 1 123 ? 5.576 -0.522 1.866 1.00 96.56 123 VAL A N 1
ATOM 969 C CA . VAL A 1 123 ? 4.766 0.678 2.118 1.00 96.56 123 VAL A CA 1
ATOM 970 C C . VAL A 1 123 ? 3.445 0.299 2.790 1.00 96.56 123 VAL A C 1
ATOM 972 O O . VAL A 1 123 ? 3.095 0.875 3.820 1.00 96.56 123 VAL A O 1
ATOM 975 N N . MET A 1 124 ? 2.756 -0.739 2.305 1.00 97.19 124 MET A N 1
ATOM 976 C CA . MET A 1 124 ? 1.534 -1.247 2.935 1.00 97.19 124 MET A CA 1
ATOM 977 C C . MET A 1 124 ? 1.767 -1.671 4.392 1.00 97.19 124 MET A C 1
ATOM 979 O O . MET A 1 124 ? 0.990 -1.305 5.281 1.00 97.19 124 MET A O 1
ATOM 983 N N . ASN A 1 125 ? 2.834 -2.423 4.664 1.00 96.19 125 ASN A N 1
ATOM 984 C CA . ASN A 1 125 ? 3.178 -2.846 6.021 1.00 96.19 125 ASN A CA 1
ATOM 985 C C . ASN A 1 125 ? 3.502 -1.649 6.926 1.00 96.19 125 ASN A C 1
ATOM 987 O O . ASN A 1 125 ? 3.077 -1.624 8.087 1.00 96.19 125 ASN A O 1
ATOM 991 N N . ARG A 1 126 ? 4.151 -0.609 6.388 1.00 96.69 126 ARG A N 1
ATOM 992 C CA . ARG A 1 126 ? 4.393 0.641 7.115 1.00 96.69 126 ARG A CA 1
ATOM 993 C C . ARG A 1 126 ? 3.099 1.390 7.435 1.00 96.69 126 ARG A C 1
ATOM 995 O O . ARG A 1 126 ? 2.918 1.817 8.573 1.00 96.69 126 ARG A O 1
ATOM 1002 N N . ILE A 1 127 ? 2.172 1.489 6.485 1.00 96.62 127 ILE A N 1
ATOM 1003 C CA . ILE A 1 127 ? 0.852 2.111 6.685 1.00 96.62 127 ILE A CA 1
ATOM 1004 C C . ILE A 1 127 ? 0.063 1.365 7.773 1.00 96.62 127 ILE A C 1
ATOM 1006 O O . ILE A 1 127 ? -0.501 1.982 8.682 1.00 96.62 127 ILE A O 1
ATOM 1010 N N . LYS A 1 128 ? 0.067 0.023 7.741 1.00 96.00 128 LYS A N 1
ATOM 1011 C CA . LYS A 1 128 ? -0.546 -0.811 8.791 1.00 96.00 128 LYS A CA 1
ATOM 1012 C C . LYS A 1 128 ? 0.065 -0.524 10.167 1.00 96.00 128 LYS A C 1
ATOM 1014 O O . LYS A 1 128 ? -0.674 -0.455 11.151 1.00 96.00 128 LYS A O 1
ATOM 1019 N N . TYR A 1 129 ? 1.384 -0.344 10.242 1.00 95.19 129 TYR A N 1
ATOM 1020 C CA . TYR A 1 129 ? 2.079 0.007 11.480 1.00 95.19 129 TYR A CA 1
ATOM 1021 C C . TYR A 1 129 ? 1.641 1.375 12.023 1.00 95.19 129 TYR A C 1
ATOM 1023 O O . TYR A 1 129 ? 1.257 1.459 13.190 1.00 95.19 129 TYR A O 1
ATOM 1031 N N . GLU A 1 130 ? 1.614 2.421 11.190 1.00 93.62 130 GLU A N 1
ATOM 1032 C CA . GLU A 1 130 ? 1.176 3.763 11.613 1.00 93.62 130 GLU A CA 1
ATOM 1033 C C . GLU A 1 130 ? -0.256 3.746 12.161 1.00 93.62 130 GLU A C 1
ATOM 1035 O O . GLU A 1 130 ? -0.538 4.306 13.225 1.00 93.62 130 GLU A O 1
ATOM 1040 N N . ARG A 1 131 ? -1.156 3.000 11.509 1.00 93.50 131 ARG A N 1
ATOM 1041 C CA . ARG A 1 131 ? -2.533 2.833 11.986 1.00 93.50 131 ARG A CA 1
ATOM 1042 C C . ARG A 1 131 ? -2.603 2.183 13.370 1.00 93.50 131 ARG A C 1
ATOM 1044 O O . ARG A 1 131 ? -3.405 2.602 14.204 1.00 93.50 131 ARG A O 1
ATOM 1051 N N . ARG A 1 132 ? -1.791 1.151 13.631 1.00 91.19 132 ARG A N 1
ATOM 1052 C CA . ARG A 1 132 ? -1.735 0.500 14.954 1.00 91.19 132 ARG A CA 1
ATOM 1053 C C . ARG A 1 132 ? -1.172 1.456 16.003 1.00 91.19 132 ARG A C 1
ATOM 1055 O O . ARG A 1 132 ? -1.764 1.594 17.070 1.00 91.19 132 ARG A O 1
ATOM 1062 N N . LYS A 1 133 ? -0.089 2.166 15.677 1.00 87.88 133 LYS A N 1
ATOM 1063 C CA . LYS A 1 133 ? 0.553 3.138 16.571 1.00 87.88 133 LYS A CA 1
ATOM 1064 C C . LYS A 1 133 ? -0.413 4.244 17.009 1.00 87.88 133 LYS A C 1
ATOM 1066 O O . LYS A 1 133 ? -0.412 4.616 18.180 1.00 87.88 133 LYS A O 1
ATOM 1071 N N . GLY A 1 134 ? -1.274 4.718 16.104 1.00 79.88 134 GLY A N 1
ATOM 1072 C CA . GLY A 1 134 ? -2.327 5.689 16.420 1.00 79.88 134 GLY A CA 1
ATOM 1073 C C . GLY A 1 134 ? -3.370 5.162 17.415 1.00 79.88 134 GLY A C 1
ATOM 1074 O O . GLY A 1 134 ? -3.733 5.871 18.348 1.00 79.88 134 GLY A O 1
ATOM 1075 N N . LYS A 1 135 ? -3.799 3.899 17.279 1.00 73.06 135 LYS A N 1
ATOM 1076 C CA . LYS A 1 135 ? -4.804 3.281 18.169 1.00 73.06 135 LYS A CA 1
ATOM 1077 C C . LYS A 1 135 ? -4.299 3.053 19.594 1.00 73.06 135 LYS A C 1
ATOM 1079 O O . LYS A 1 135 ? -5.067 3.179 20.542 1.00 73.06 135 LYS A O 1
ATOM 1084 N N . HIS A 1 136 ? -3.015 2.739 19.763 1.00 59.34 136 HIS A N 1
ATOM 1085 C CA . HIS A 1 136 ? -2.446 2.478 21.089 1.00 59.34 136 HIS A CA 1
ATOM 1086 C C . HIS A 1 136 ? -2.286 3.734 21.959 1.00 59.34 136 HIS A C 1
ATOM 1088 O O . HIS A 1 136 ? -2.092 3.603 23.162 1.00 59.34 136 HIS A O 1
ATOM 1094 N N . ARG A 1 137 ? -2.434 4.949 21.408 1.00 58.00 137 ARG A N 1
ATOM 1095 C CA . ARG A 1 137 ? -2.429 6.185 22.214 1.00 58.00 137 ARG A CA 1
ATOM 1096 C C . ARG A 1 137 ? -3.744 6.461 22.953 1.00 58.00 137 ARG A C 1
ATOM 1098 O O . ARG A 1 137 ? -3.806 7.419 23.714 1.00 58.00 137 ARG A O 1
ATOM 1105 N N . CYS A 1 138 ? -4.772 5.630 22.769 1.00 52.97 138 CYS A N 1
ATOM 1106 C CA . CYS A 1 138 ? -6.066 5.776 23.444 1.00 52.97 138 CYS A CA 1
ATOM 1107 C C . CYS A 1 138 ? -6.192 4.942 24.730 1.00 52.97 138 CYS A C 1
ATOM 1109 O O . CYS A 1 138 ? -7.269 4.908 25.320 1.00 52.97 138 CYS A O 1
ATOM 1111 N N . VAL A 1 139 ? -5.136 4.248 25.164 1.00 52.50 139 VAL A N 1
ATOM 1112 C CA . VAL A 1 139 ? -5.172 3.466 26.404 1.00 52.50 139 VAL A CA 1
ATOM 1113 C C . VAL A 1 139 ? -4.589 4.322 27.527 1.00 52.50 139 VAL A C 1
ATOM 1115 O O . VAL A 1 139 ? -3.418 4.691 27.501 1.00 52.50 139 VAL A O 1
ATOM 1118 N N . SER A 1 140 ? -5.437 4.640 28.506 1.00 55.78 140 SER A N 1
ATOM 1119 C CA . SER A 1 140 ? -5.081 5.139 29.842 1.00 55.78 140 SER A CA 1
ATOM 1120 C C . SER A 1 140 ? -4.355 6.491 29.931 1.00 55.78 140 SER A C 1
ATOM 1122 O O . SER A 1 140 ? -3.186 6.581 30.289 1.00 55.78 140 SER A O 1
ATOM 1124 N N . LYS A 1 141 ? -5.117 7.576 29.775 1.00 53.03 141 LYS A N 1
ATOM 1125 C CA . LYS A 1 141 ? -5.066 8.679 30.751 1.00 53.03 141 LYS A CA 1
ATOM 1126 C C . LYS A 1 141 ? -6.471 8.948 31.284 1.00 53.03 141 LYS A C 1
ATOM 1128 O O . LYS A 1 141 ? -6.967 10.066 31.246 1.00 53.03 141 LYS A O 1
ATOM 1133 N N . SER A 1 142 ? -7.118 7.914 31.819 1.00 57.06 142 SER A N 1
ATOM 1134 C CA . SER A 1 142 ? -7.966 8.149 32.983 1.00 57.06 142 SER A CA 1
ATOM 1135 C C . SER A 1 142 ? -7.003 8.526 34.108 1.00 57.06 142 SER A C 1
ATOM 1137 O O . SER A 1 142 ? -6.529 7.661 34.843 1.00 57.06 142 SER A O 1
ATOM 1139 N N . LEU A 1 143 ? -6.623 9.808 34.177 1.00 52.38 143 LEU A N 1
ATOM 1140 C CA . LEU A 1 143 ? -6.186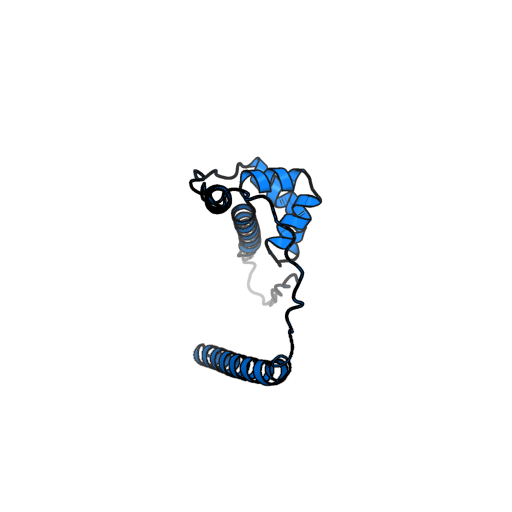 10.361 35.448 1.00 52.38 143 LEU A CA 1
ATOM 1141 C C . LEU A 1 143 ? -7.367 10.115 36.380 1.00 52.38 143 LEU A C 1
ATOM 1143 O O . LEU A 1 143 ? -8.420 10.731 36.246 1.00 52.38 143 LEU A O 1
ATOM 1147 N N . SER A 1 144 ? -7.200 9.121 37.241 1.00 49.88 144 SER A N 1
ATOM 1148 C CA . SER A 1 144 ? -8.001 8.935 38.431 1.00 49.88 144 SER A CA 1
ATOM 1149 C C . SER A 1 144 ? -7.857 10.217 39.241 1.00 49.88 144 SER A C 1
ATOM 1151 O O . SER A 1 144 ? -6.913 10.365 40.016 1.00 49.88 144 SER A O 1
ATOM 1153 N N . ILE A 1 145 ? -8.757 11.170 39.017 1.00 54.25 145 ILE A N 1
ATOM 1154 C CA . ILE A 1 145 ? -8.951 12.287 39.926 1.00 54.25 145 ILE A CA 1
ATOM 1155 C C . ILE A 1 145 ? -9.587 11.655 41.165 1.00 54.25 145 ILE A C 1
ATOM 1157 O O . ILE A 1 145 ? -10.791 11.420 41.216 1.00 54.25 145 ILE A O 1
ATOM 1161 N N . TYR A 1 146 ? -8.745 11.289 42.132 1.00 51.94 146 TYR A N 1
ATOM 1162 C CA . TYR A 1 146 ? -9.167 11.031 43.501 1.00 51.94 146 TYR A CA 1
ATOM 1163 C C . TYR A 1 146 ? -9.657 12.369 44.067 1.00 51.94 146 TYR A C 1
ATOM 1165 O O . TYR A 1 146 ? -8.908 13.115 44.687 1.00 51.94 146 TYR A O 1
ATOM 1173 N N . THR A 1 147 ? -10.918 12.703 43.825 1.00 57.00 147 THR A N 1
ATOM 1174 C CA . THR A 1 147 ? -11.637 13.685 44.635 1.00 57.00 147 THR A CA 1
ATOM 1175 C C . THR A 1 147 ? -12.751 12.948 45.339 1.00 57.00 147 THR A C 1
ATOM 1177 O O . THR A 1 147 ? -13.769 12.681 44.719 1.00 57.00 147 THR A O 1
ATOM 1180 N N . ALA A 1 148 ? -12.466 12.608 46.598 1.00 57.78 148 ALA A N 1
ATOM 1181 C CA . ALA A 1 148 ? -13.352 12.544 47.760 1.00 57.78 148 ALA A CA 1
ATOM 1182 C C . ALA A 1 148 ? -14.747 11.864 47.651 1.00 57.78 148 ALA A C 1
ATOM 1184 O O . ALA A 1 148 ? -15.363 11.745 46.599 1.00 57.78 148 ALA A O 1
ATOM 1185 N N . PRO A 1 149 ? -15.279 11.378 48.781 1.00 57.28 149 PRO A N 1
ATOM 1186 C CA . PRO A 1 149 ? -16.290 10.336 48.801 1.00 57.28 149 PRO A CA 1
ATOM 1187 C C . PRO A 1 149 ? -17.702 10.920 48.731 1.00 57.28 149 PRO A C 1
ATOM 1189 O O . PRO A 1 149 ? -18.380 10.964 49.740 1.00 57.28 149 PRO A O 1
ATOM 1192 N N . HIS A 1 150 ? -18.192 11.325 47.561 1.00 58.97 150 HIS A N 1
ATOM 1193 C CA . HIS A 1 150 ? -19.640 11.348 47.326 1.00 58.97 150 HIS A CA 1
ATOM 1194 C C . HIS A 1 150 ? -19.947 10.964 45.877 1.00 58.97 150 HIS A C 1
ATOM 1196 O O . HIS A 1 150 ? -19.433 11.535 44.920 1.00 58.97 150 HIS A O 1
ATOM 1202 N N . GLN A 1 151 ? -20.742 9.904 45.750 1.00 55.59 151 GLN A N 1
ATOM 1203 C CA . GLN A 1 151 ? -21.048 9.165 44.530 1.00 55.59 151 GLN A CA 1
ATOM 1204 C C . GLN A 1 151 ? -21.483 10.063 43.363 1.00 55.59 151 GLN A C 1
ATOM 1206 O O . GLN A 1 151 ? -22.591 10.590 43.360 1.00 55.59 151 GLN A O 1
ATOM 1211 N N . VAL A 1 152 ? -20.673 10.121 42.305 1.00 52.44 152 VAL A N 1
ATOM 1212 C CA . VAL A 1 152 ? -21.152 10.477 40.965 1.00 52.44 152 VAL A CA 1
ATOM 1213 C C . VAL A 1 152 ? -20.606 9.447 39.980 1.00 52.44 152 VAL A C 1
ATOM 1215 O O . VAL A 1 152 ? -19.427 9.443 39.631 1.00 52.44 152 VAL A O 1
ATOM 1218 N N . TYR A 1 153 ? -21.476 8.533 39.548 1.00 50.28 153 TYR A N 1
ATOM 1219 C CA . TYR A 1 153 ? -21.180 7.558 38.500 1.00 50.28 153 TYR A CA 1
ATOM 1220 C C . TYR A 1 153 ? -20.968 8.284 37.167 1.00 50.28 153 TYR A C 1
ATOM 1222 O O . TYR A 1 153 ? -21.922 8.586 36.451 1.00 50.28 153 TYR A O 1
ATOM 1230 N N . THR A 1 154 ? -19.719 8.536 36.785 1.00 56.50 154 THR A N 1
ATOM 1231 C CA . THR A 1 154 ? -19.407 8.955 35.417 1.00 56.50 154 THR A CA 1
ATOM 1232 C C . THR A 1 154 ? -19.294 7.713 34.531 1.00 56.50 154 THR A C 1
ATOM 1234 O O . THR A 1 154 ? -18.308 6.978 34.542 1.00 56.50 154 THR A O 1
ATOM 1237 N N . ARG A 1 155 ? -20.344 7.438 33.745 1.00 50.38 155 ARG A N 1
ATOM 1238 C CA . ARG A 1 155 ? -20.274 6.463 32.647 1.00 50.38 155 ARG A CA 1
ATOM 1239 C C . ARG A 1 155 ? -19.329 7.009 31.580 1.00 50.38 155 ARG A C 1
ATOM 1241 O O . ARG A 1 155 ? -19.707 7.874 30.794 1.00 50.38 155 ARG A O 1
ATOM 1248 N N . VAL A 1 156 ? -18.110 6.480 31.526 1.00 51.41 156 VAL A N 1
ATOM 1249 C CA . VAL A 1 156 ? -17.194 6.718 30.406 1.00 51.41 156 VAL A CA 1
ATOM 1250 C C . VAL A 1 156 ? -17.748 5.992 29.181 1.00 51.41 156 VAL A C 1
ATOM 1252 O O . VAL A 1 156 ? -17.522 4.802 28.970 1.00 51.41 156 VAL A O 1
ATOM 1255 N N . VAL A 1 157 ? -18.527 6.708 28.373 1.00 55.28 157 VAL A N 1
ATOM 1256 C CA . VAL A 1 157 ? -18.967 6.221 27.066 1.00 55.28 157 VAL A CA 1
ATOM 1257 C C . VAL A 1 157 ? -17.808 6.420 26.095 1.00 55.28 157 VAL A C 1
ATOM 1259 O O . VAL A 1 157 ? -17.631 7.492 25.522 1.00 55.28 157 VAL A O 1
ATOM 1262 N N . CYS A 1 158 ? -17.004 5.376 25.899 1.00 52.25 158 CYS A N 1
ATOM 1263 C CA . CYS A 1 158 ? -16.054 5.328 24.793 1.00 52.25 158 CYS A CA 1
ATOM 1264 C C . CYS A 1 158 ? -16.837 5.306 23.472 1.00 52.25 158 CYS A C 1
ATOM 1266 O O . CYS A 1 158 ? -17.237 4.245 22.988 1.00 52.25 158 CYS A O 1
ATOM 1268 N N . ARG A 1 159 ? -17.069 6.483 22.880 1.00 48.78 159 ARG A N 1
ATOM 1269 C CA . ARG A 1 159 ? -17.564 6.586 21.504 1.00 48.78 159 ARG A CA 1
ATOM 1270 C C . ARG A 1 159 ? -16.500 6.022 20.567 1.00 48.78 159 ARG A C 1
ATOM 1272 O O . ARG A 1 159 ? -15.416 6.576 20.411 1.00 48.78 159 ARG A O 1
ATOM 1279 N N . ARG A 1 160 ? -16.822 4.884 19.960 1.00 46.06 160 ARG A N 1
ATOM 1280 C CA . ARG A 1 160 ? -16.062 4.272 18.872 1.00 46.06 160 ARG A CA 1
ATOM 1281 C C . ARG A 1 160 ? -16.203 5.193 17.655 1.00 46.06 160 ARG A C 1
ATOM 1283 O O . ARG A 1 160 ? -17.318 5.382 17.182 1.00 46.06 160 ARG A O 1
ATOM 1290 N N . ALA A 1 161 ? -15.110 5.802 17.197 1.00 51.84 161 ALA A N 1
ATOM 1291 C CA . ALA A 1 161 ? -15.103 6.512 15.920 1.00 51.84 161 ALA A CA 1
ATOM 1292 C C . ALA A 1 161 ? -15.276 5.475 14.798 1.00 51.84 161 ALA A C 1
ATOM 1294 O O . ALA A 1 161 ? -14.499 4.513 14.743 1.00 51.84 161 ALA A O 1
ATOM 1295 N N . PHE A 1 162 ? -16.341 5.632 14.009 1.00 53.16 162 PHE A N 1
ATOM 1296 C CA . PHE A 1 162 ? -16.609 4.858 12.797 1.00 53.16 162 PHE A CA 1
ATOM 1297 C C . PHE A 1 162 ? -15.754 5.375 11.643 1.00 53.16 162 PHE A C 1
ATOM 1299 O O . PHE A 1 162 ? -15.576 6.612 11.567 1.00 53.16 162 PHE A O 1
#

Radius of gyration: 28.87 Å; chains: 1; bounding box: 44×43×96 Å

Secondary structure (DSSP, 8-state):
--HHHHHHHHHHHHHHHHHHHHHHHHHHHTT--S----------------GGGHHHHHHHHHHTT--------PPPHHHHHHHHHHTHHHHHH----HHHHHHHHHH-HHHHHHHHHH-HHHHHHHHHHHHHHHHGGGS---------SS------------

Organism: Synaphobranchus kaupii (NCBI:txid118154)

Foldseek 3Di:
DDPVVVVVVVVVVVVVVVVVVVVVCVVVVVPPPDDPDDDPDDDDDDPDDPPVVPVVVVVVVVVVVPVPPPPPPDDDPVNLVVLCVQCVVVLVVVDQDLVVLVVSLVVDVSSVVSCVVQNSVVSSVSSVVVSVVVVVVPPDPPPPPPDDDDDDDDDPPPPDDD